Protein AF-B0LUA6-F1 (afdb_monomer)

Organism: NCBI:txid405041

Foldseek 3Di:
DDDDDDDDDDDDDDDDDDDPCDDPPPPPPVVVVVVVVVVVVVVVVVVVVVVVVVVVVVVDQADPLLRHGDPVNVVVVQVVVCVVCPVNDDDDDDDDPPLVVQCVPVNPVSSSVVSNVVSPVVVVVVVVVVVD

Mean predicted aligned error: 15.77 Å

InterPro domains:
  IPR000160 GGDEF domain [PF00990] (62-120)
  IPR000160 GGDEF domain [PS50887] (87-132)
  IPR000160 GGDEF domain [TIGR00254] (60-122)
  IPR029787 Nucleotide cyclase [SSF55073] (65-126)
  IPR043128 Reverse transcriptase/Diguanylate cyclase domain [G3DSA:3.30.70.270] (49-129)
  IPR050469 Diguanylate cyclase Dgc-like, bacteria [PTHR45138] (52-119)

pLDDT: mean 76.6, std 18.94, range [37.25, 96.69]

Solvent-accessible surface area (backbone atoms only — not comparable to full-atom values): 8427 Å² total; per-residue (Å²): 136,86,84,88,88,88,86,85,87,88,84,83,82,89,86,86,84,86,85,85,80,76,77,84,68,74,72,67,62,63,61,60,58,55,56,56,57,68,51,49,53,60,54,54,51,49,53,53,49,53,53,51,50,54,50,54,64,66,64,52,53,47,37,87,80,38,65,41,60,32,71,68,51,39,50,60,48,49,54,56,47,40,78,71,45,49,88,81,50,87,85,87,87,85,82,69,84,66,47,66,59,43,28,76,73,64,33,60,72,50,36,52,50,51,50,32,62,54,27,51,57,59,54,48,57,64,53,57,70,69,77,110

Radius of gyration: 40.43 Å; Cα contacts (8 Å, |Δi|>4): 40; chains: 1; bounding box: 38×75×134 Å

Structure (mmCIF, N/CA/C/O backbone):
data_AF-B0LUA6-F1
#
_entry.id   AF-B0LUA6-F1
#
loop_
_atom_site.group_PDB
_atom_site.id
_atom_site.type_symbol
_atom_site.label_atom_id
_atom_site.label_alt_id
_atom_site.label_comp_id
_atom_site.label_asym_id
_atom_site.label_entity_id
_ato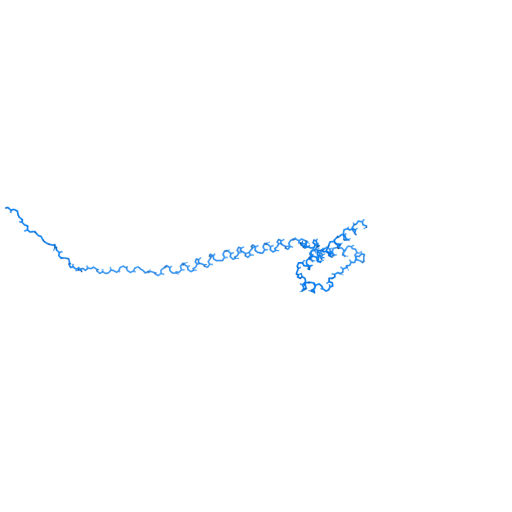m_site.label_seq_id
_atom_site.pdbx_PDB_ins_code
_atom_site.Cartn_x
_atom_site.Cartn_y
_atom_site.Cartn_z
_atom_site.occupancy
_atom_site.B_iso_or_equiv
_atom_site.auth_seq_id
_atom_site.auth_comp_id
_atom_site.auth_asym_id
_atom_site.auth_atom_id
_atom_site.pdbx_PDB_model_num
ATOM 1 N N . MET A 1 1 ? -4.772 43.690 107.838 1.00 40.28 1 MET A N 1
ATOM 2 C CA . MET A 1 1 ? -5.356 42.354 107.551 1.00 40.28 1 MET A CA 1
ATOM 3 C C . MET A 1 1 ? -5.888 42.362 106.112 1.00 40.28 1 MET A C 1
ATOM 5 O O . MET A 1 1 ? -6.134 43.448 105.605 1.00 40.28 1 MET A O 1
ATOM 9 N N . ARG A 1 2 ? -5.926 41.225 105.401 1.00 39.66 2 ARG A N 1
ATOM 10 C CA . ARG A 1 2 ? -5.988 41.165 103.917 1.00 39.66 2 ARG A CA 1
ATOM 11 C C . ARG A 1 2 ? -7.392 41.330 103.295 1.00 39.66 2 ARG A C 1
ATOM 13 O O . ARG A 1 2 ? -8.231 40.501 103.613 1.00 39.66 2 ARG A O 1
ATOM 20 N N . LEU A 1 3 ? -7.482 42.192 102.259 1.00 48.69 3 LEU A N 1
ATOM 21 C CA . LEU A 1 3 ? -8.146 41.981 100.937 1.00 48.69 3 LEU A CA 1
ATOM 22 C C . LEU A 1 3 ? -9.676 41.683 100.937 1.00 48.69 3 LEU A C 1
ATOM 24 O O . LEU A 1 3 ? -10.235 41.489 102.009 1.00 48.69 3 LEU A O 1
ATOM 28 N N . PRO A 1 4 ? -10.396 41.614 99.785 1.00 53.94 4 PRO A N 1
ATOM 29 C CA . PRO A 1 4 ? -10.030 41.806 98.363 1.00 53.94 4 PRO A CA 1
ATOM 30 C C . PRO A 1 4 ? -10.780 43.031 97.734 1.00 53.94 4 PRO A C 1
ATOM 32 O O . PRO A 1 4 ? -11.243 43.878 98.485 1.00 53.94 4 PRO A O 1
ATOM 35 N N . ARG A 1 5 ? -10.934 43.262 96.411 1.00 45.03 5 ARG A N 1
ATOM 36 C CA . ARG A 1 5 ? -10.562 42.488 95.201 1.00 45.03 5 ARG A CA 1
ATOM 37 C C . ARG A 1 5 ? -9.978 43.348 94.049 1.00 45.03 5 ARG A C 1
ATOM 39 O O . ARG A 1 5 ? -8.880 43.859 94.218 1.00 45.03 5 ARG A O 1
ATOM 46 N N . ALA A 1 6 ? -10.613 43.391 92.868 1.00 50.38 6 ALA A N 1
ATOM 47 C CA . ALA A 1 6 ? -10.045 43.812 91.578 1.00 50.38 6 ALA A CA 1
ATOM 48 C C . ALA A 1 6 ? -11.114 43.930 90.463 1.00 50.38 6 ALA A C 1
ATOM 50 O O . ALA A 1 6 ? -12.060 43.147 90.494 1.00 50.38 6 ALA A O 1
ATOM 51 N N . THR A 1 7 ? -10.876 44.775 89.444 1.00 49.81 7 THR A N 1
ATOM 52 C CA . THR A 1 7 ? -11.235 44.556 88.014 1.00 49.81 7 THR A CA 1
ATOM 53 C C . THR A 1 7 ? -10.374 45.440 87.083 1.00 49.81 7 THR A C 1
ATOM 55 O O . THR A 1 7 ? -9.705 46.358 87.549 1.00 49.81 7 THR A O 1
ATOM 58 N N . GLN A 1 8 ? -10.317 45.085 85.793 1.00 55.03 8 GLN A N 1
ATOM 59 C CA . GLN A 1 8 ? -9.274 45.435 84.803 1.00 55.03 8 GLN A CA 1
ATOM 60 C C . GLN A 1 8 ? -9.468 46.779 84.050 1.00 55.03 8 GLN A C 1
ATOM 62 O O . GLN A 1 8 ? -10.556 47.349 84.112 1.00 55.03 8 GLN A O 1
ATOM 67 N N . PRO A 1 9 ? -8.440 47.287 83.326 1.00 48.03 9 PRO A N 1
ATOM 68 C CA . PRO A 1 9 ? -8.520 48.551 82.587 1.00 48.03 9 PRO A CA 1
ATOM 69 C C . PRO A 1 9 ? -9.184 48.420 81.206 1.00 48.03 9 PRO A C 1
ATOM 71 O O . PRO A 1 9 ? -9.030 47.414 80.514 1.00 48.03 9 PRO A O 1
ATOM 74 N N . VAL A 1 10 ? -9.846 49.496 80.776 1.00 54.62 10 VAL A N 1
ATOM 75 C CA . VAL A 1 10 ? -10.369 49.680 79.413 1.00 54.62 10 VAL A CA 1
ATOM 76 C C . VAL A 1 10 ? -9.252 50.201 78.500 1.00 54.62 10 VAL A C 1
ATOM 78 O O . VAL A 1 10 ? -8.500 51.092 78.893 1.00 54.62 10 VAL A O 1
ATOM 81 N N . ARG A 1 11 ? -9.150 49.663 77.278 1.00 44.12 11 ARG A N 1
ATOM 82 C CA . ARG A 1 11 ? -8.409 50.287 76.170 1.00 44.12 11 ARG A CA 1
ATOM 83 C C . ARG A 1 11 ? -9.409 50.975 75.247 1.00 44.12 11 ARG A C 1
ATOM 85 O O . ARG A 1 11 ? -10.382 50.336 74.860 1.00 44.12 11 ARG A O 1
ATOM 92 N N . ASP A 1 12 ? -9.130 52.220 74.886 1.00 44.47 12 ASP A N 1
ATOM 93 C CA . ASP A 1 12 ? -9.720 52.886 73.721 1.00 44.47 12 ASP A CA 1
ATOM 94 C C . ASP A 1 12 ? -8.618 53.056 72.658 1.00 44.47 12 ASP A C 1
ATOM 96 O O . ASP A 1 12 ? -7.424 53.006 72.974 1.00 44.47 12 ASP A O 1
ATOM 100 N N . GLU A 1 13 ? -9.022 53.142 71.399 1.00 51.47 13 GLU A N 1
ATOM 101 C CA . GLU A 1 13 ? -8.162 53.039 70.219 1.00 51.47 13 GLU A CA 1
ATOM 102 C C . GLU A 1 13 ? -7.711 54.423 69.701 1.00 51.47 13 GLU A C 1
ATOM 104 O O . GLU A 1 13 ? -7.884 55.442 70.365 1.00 51.47 13 GLU A O 1
ATOM 109 N N . ARG A 1 14 ? -7.201 54.450 68.454 1.00 45.75 14 ARG A N 1
ATOM 110 C CA . ARG A 1 14 ? -6.661 55.607 67.701 1.00 45.75 14 ARG A CA 1
ATOM 111 C C . ARG A 1 14 ? -5.237 55.997 68.155 1.00 45.75 14 ARG A C 1
ATOM 113 O O . ARG A 1 14 ? -4.935 56.027 69.336 1.00 45.75 14 ARG A O 1
ATOM 120 N N . GLU A 1 15 ? -4.271 56.253 67.274 1.00 41.66 15 GLU A N 1
ATOM 121 C CA . GLU A 1 15 ? -4.318 56.554 65.837 1.00 41.66 15 GLU A CA 1
ATOM 122 C C . GLU A 1 15 ? -2.976 56.173 65.175 1.00 41.66 15 GLU A C 1
ATOM 124 O O . GLU A 1 15 ? -1.922 56.400 65.765 1.00 41.66 15 GLU A O 1
ATOM 129 N N . ASN A 1 16 ? -2.980 55.611 63.957 1.00 43.62 16 ASN A N 1
ATOM 130 C CA . ASN A 1 16 ? -1.768 55.531 63.125 1.00 43.62 16 ASN A CA 1
ATOM 131 C C . ASN A 1 16 ? -2.126 55.533 61.621 1.00 43.62 16 ASN A C 1
ATOM 133 O O . ASN A 1 16 ? -2.650 54.529 61.128 1.00 43.62 16 ASN A O 1
ATOM 137 N N . PRO A 1 17 ? -1.896 56.639 60.889 1.00 52.38 17 PRO A N 1
ATOM 138 C CA . PRO A 1 17 ? -2.240 56.759 59.474 1.00 52.38 17 PRO A CA 1
ATOM 139 C C . PRO A 1 17 ? -1.091 56.363 58.523 1.00 52.38 17 PRO A C 1
ATOM 141 O O . PRO A 1 17 ? 0.069 56.282 58.908 1.00 52.38 17 PRO A O 1
ATOM 144 N N . SER A 1 18 ? -1.432 56.237 57.233 1.00 48.94 18 SER A N 1
ATOM 145 C CA . SER A 1 18 ? -0.534 56.050 56.072 1.00 48.94 18 SER A CA 1
ATOM 146 C C . SER A 1 18 ? 0.116 54.655 55.928 1.00 48.94 18 SER A C 1
ATOM 148 O O . SER A 1 18 ? 1.104 54.324 56.570 1.00 48.94 18 SER A O 1
ATOM 150 N N . MET A 1 19 ? -0.450 53.716 55.159 1.00 40.78 19 MET A N 1
ATOM 151 C CA . MET A 1 19 ? -0.551 53.686 53.680 1.00 40.78 19 MET A CA 1
ATOM 152 C C . MET A 1 19 ? 0.783 53.602 52.909 1.00 40.78 19 MET A C 1
ATOM 154 O O . MET A 1 19 ? 1.059 54.410 52.026 1.00 40.78 19 MET A O 1
ATOM 158 N N . ASN A 1 20 ? 1.534 52.515 53.110 1.00 44.22 20 ASN A N 1
ATOM 159 C CA . ASN A 1 20 ? 2.474 52.030 52.089 1.00 44.22 20 ASN A CA 1
ATOM 160 C C . ASN A 1 20 ? 1.709 51.319 50.953 1.00 44.22 20 ASN A C 1
ATOM 162 O O . ASN A 1 20 ? 1.456 50.113 51.008 1.00 44.22 20 ASN A O 1
ATO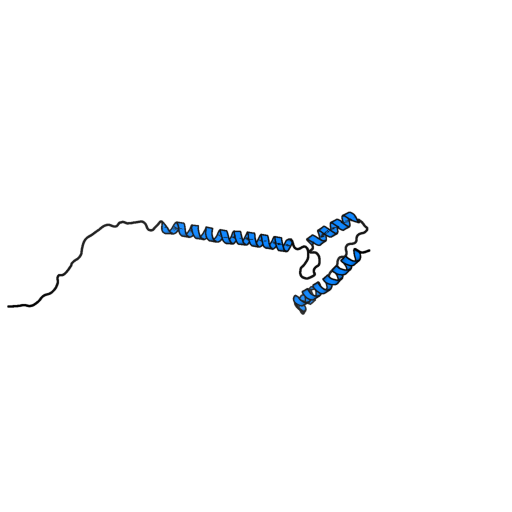M 166 N N . SER A 1 21 ? 1.323 52.060 49.913 1.00 53.16 21 SER A N 1
ATOM 167 C CA . SER A 1 21 ? 0.607 51.540 48.740 1.00 53.16 21 SER A CA 1
ATOM 168 C C . SER A 1 21 ? 1.547 50.871 47.723 1.00 53.16 21 SER A C 1
ATOM 170 O O . SER A 1 21 ? 1.830 51.404 46.653 1.00 53.16 21 SER A O 1
ATOM 172 N N . VAL A 1 22 ? 2.002 49.649 48.019 1.00 53.47 22 VAL A N 1
ATOM 173 C CA . VAL A 1 22 ? 2.726 48.825 47.030 1.00 53.47 22 VAL A CA 1
ATOM 174 C C . VAL A 1 22 ? 1.754 48.380 45.919 1.00 53.47 22 VAL A C 1
ATOM 176 O O . VAL A 1 22 ? 0.770 47.689 46.212 1.00 53.47 22 VAL A O 1
ATOM 179 N N . PRO A 1 23 ? 1.982 48.734 44.638 1.00 45.25 23 PRO A N 1
ATOM 180 C CA . PRO A 1 23 ? 1.030 48.444 43.572 1.00 45.25 23 PRO A CA 1
ATOM 181 C C . PRO A 1 23 ? 1.043 46.954 43.200 1.00 45.25 23 PRO A C 1
ATOM 183 O O . PRO A 1 23 ? 1.999 46.443 42.619 1.00 45.25 23 PRO A O 1
ATOM 186 N N . ARG A 1 24 ? -0.078 46.258 43.436 1.00 52.75 24 ARG A N 1
ATOM 187 C CA . ARG A 1 24 ? -0.303 44.830 43.097 1.00 52.75 24 ARG A CA 1
ATOM 188 C C . ARG A 1 24 ? -0.345 44.523 41.578 1.00 52.75 24 ARG A C 1
ATOM 190 O O . ARG A 1 24 ? -0.865 43.488 41.166 1.00 52.75 24 ARG A O 1
ATOM 197 N N . GLN A 1 25 ? 0.163 45.416 40.729 1.00 49.75 25 GLN A N 1
ATOM 198 C CA . GLN A 1 25 ? -0.052 45.415 39.276 1.00 49.75 25 GLN A CA 1
ATOM 199 C C . GLN A 1 25 ? 0.905 44.481 38.506 1.00 49.75 25 GLN A C 1
ATOM 201 O O . GLN A 1 25 ? 0.545 43.975 37.443 1.00 49.75 25 GLN A O 1
ATOM 206 N N . GLN A 1 26 ? 2.108 44.214 39.031 1.00 49.59 26 GLN A N 1
ATOM 207 C CA . GLN A 1 26 ? 3.159 43.472 38.309 1.00 49.59 26 GLN A CA 1
ATOM 208 C C . GLN A 1 26 ? 2.842 41.978 38.083 1.00 49.59 26 GLN A C 1
ATOM 210 O O . GLN A 1 26 ? 3.348 41.378 37.137 1.00 49.59 26 GLN A O 1
ATOM 215 N N . ALA A 1 27 ? 1.965 41.372 38.890 1.00 52.03 27 ALA A N 1
ATOM 216 C CA . ALA A 1 27 ? 1.743 39.921 38.883 1.00 52.03 27 ALA A CA 1
ATOM 217 C C . ALA A 1 27 ? 0.951 39.370 37.673 1.00 52.03 27 ALA A C 1
ATOM 219 O O . ALA A 1 27 ? 0.972 38.166 37.433 1.00 52.03 27 ALA A O 1
ATOM 220 N N . ARG A 1 28 ? 0.240 40.208 36.900 1.00 53.34 28 ARG A N 1
ATOM 221 C CA . ARG A 1 28 ? -0.683 39.729 35.843 1.00 53.34 28 ARG A CA 1
ATOM 222 C C . ARG A 1 28 ? -0.062 39.557 34.452 1.00 53.34 28 ARG A C 1
ATOM 224 O O . ARG A 1 28 ? -0.648 38.866 33.623 1.00 53.34 28 ARG A O 1
ATOM 231 N N . ILE A 1 29 ? 1.092 40.170 34.178 1.00 55.41 29 ILE A N 1
ATOM 232 C CA . ILE A 1 29 ? 1.674 40.200 32.821 1.00 55.41 29 ILE A CA 1
ATOM 233 C C . ILE A 1 29 ? 2.472 38.917 32.524 1.00 55.41 29 ILE A C 1
ATOM 235 O O . ILE A 1 29 ? 2.286 38.311 31.469 1.00 55.41 29 ILE A O 1
ATOM 239 N N . GLY A 1 30 ? 3.288 38.439 33.471 1.00 54.97 30 GLY A N 1
ATOM 240 C CA . GLY A 1 30 ? 4.123 37.244 33.269 1.00 54.97 30 GLY A CA 1
ATOM 241 C C . GLY A 1 30 ? 3.336 35.938 33.089 1.00 54.97 30 GLY A C 1
ATOM 242 O O . GLY A 1 30 ? 3.753 35.056 32.342 1.00 54.97 30 GLY A O 1
ATOM 243 N N . GLN A 1 31 ? 2.162 35.824 33.717 1.00 59.50 31 GLN A N 1
ATOM 244 C CA . GLN A 1 31 ? 1.409 34.566 33.770 1.00 59.50 31 GLN A CA 1
ATOM 245 C C . GLN A 1 31 ? 0.772 34.178 32.422 1.00 59.50 31 GLN A C 1
ATOM 247 O O . GLN A 1 31 ? 0.675 32.996 32.108 1.00 59.50 31 GLN A O 1
ATOM 252 N N . ARG A 1 32 ? 0.386 35.158 31.588 1.00 52.75 32 ARG A N 1
ATOM 253 C CA . ARG A 1 32 ? -0.155 34.901 30.237 1.00 52.75 32 ARG A CA 1
ATOM 254 C C . ARG A 1 32 ? 0.936 34.550 29.222 1.00 52.75 32 ARG A C 1
ATOM 256 O O . ARG A 1 32 ? 0.723 33.670 28.397 1.00 52.75 32 ARG A O 1
ATOM 263 N N . ALA A 1 33 ? 2.102 35.192 29.306 1.00 54.91 33 ALA A N 1
ATOM 264 C CA . ALA A 1 33 ? 3.232 34.902 28.420 1.00 54.91 33 ALA A CA 1
ATOM 265 C C . ALA A 1 33 ? 3.795 33.482 28.636 1.00 54.91 33 ALA A C 1
ATOM 267 O O . ALA A 1 33 ? 4.121 32.793 27.672 1.00 54.91 33 ALA A O 1
ATOM 268 N N . LEU A 1 34 ? 3.837 33.019 29.891 1.00 56.34 34 LEU A N 1
ATOM 269 C CA . LEU A 1 34 ? 4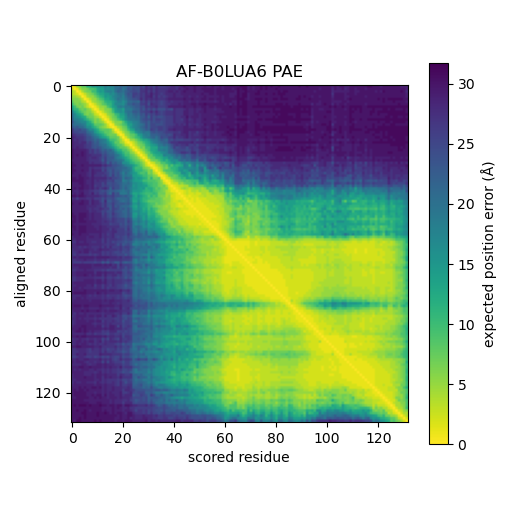.339 31.692 30.265 1.00 56.34 34 LEU A CA 1
ATOM 270 C C . LEU A 1 34 ? 3.454 30.529 29.767 1.00 56.34 34 LEU A C 1
ATOM 272 O O . LEU A 1 34 ? 3.954 29.442 29.482 1.00 56.34 34 LEU A O 1
ATOM 276 N N . LEU A 1 35 ? 2.143 30.755 29.626 1.00 58.72 35 LEU A N 1
ATOM 277 C CA . LEU A 1 35 ? 1.201 29.756 29.101 1.00 58.72 35 LEU A CA 1
ATOM 278 C C . LEU A 1 35 ? 1.296 29.585 27.574 1.00 58.72 35 LEU A C 1
ATOM 280 O O . LEU A 1 35 ? 1.027 28.506 27.054 1.00 58.72 35 LEU A O 1
ATOM 284 N N . LEU A 1 36 ? 1.711 30.626 26.843 1.00 59.34 36 LEU A N 1
ATOM 285 C CA . LEU A 1 36 ? 1.863 30.557 25.385 1.00 59.34 36 LEU A CA 1
ATOM 286 C C . LEU A 1 36 ? 3.122 29.779 24.968 1.00 59.34 36 LEU A C 1
ATOM 288 O O . LEU A 1 36 ? 3.082 29.007 24.011 1.00 59.34 36 LEU A O 1
ATOM 292 N N . THR A 1 37 ? 4.231 29.925 25.699 1.00 57.78 37 THR A N 1
ATOM 293 C CA . THR A 1 37 ? 5.481 29.199 25.405 1.00 57.78 37 THR A CA 1
ATOM 294 C C . THR A 1 37 ? 5.400 27.716 25.765 1.00 57.78 37 THR A C 1
ATOM 296 O O . THR A 1 37 ? 5.889 26.872 25.013 1.00 57.78 37 THR A O 1
ATOM 299 N N . THR A 1 38 ? 4.732 27.380 26.872 1.00 63.16 38 THR A N 1
ATOM 300 C CA . THR A 1 38 ? 4.552 25.988 27.324 1.00 63.16 38 THR A CA 1
ATOM 301 C C . THR A 1 38 ? 3.667 25.153 26.396 1.00 63.16 38 THR A C 1
ATOM 303 O O . THR A 1 38 ? 3.870 23.945 26.322 1.00 63.16 38 THR A O 1
ATOM 306 N N . ALA A 1 39 ? 2.757 25.766 25.631 1.00 65.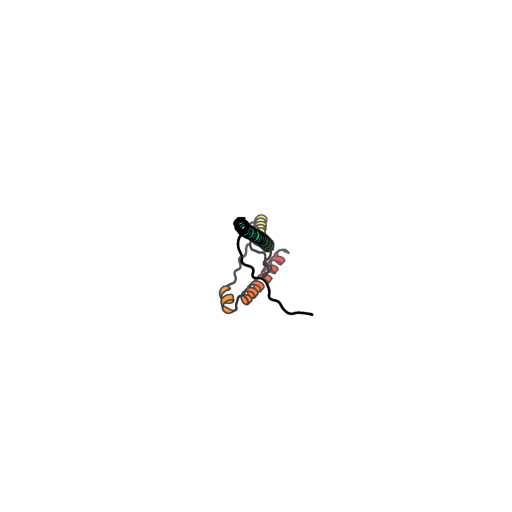81 39 ALA A N 1
ATOM 307 C CA . ALA A 1 39 ? 1.970 25.076 24.604 1.00 65.81 39 ALA A CA 1
ATOM 308 C C . ALA A 1 39 ? 2.717 24.908 23.262 1.00 65.81 39 ALA A C 1
ATOM 310 O O . ALA A 1 39 ? 2.532 23.907 22.570 1.00 65.81 39 ALA A O 1
ATOM 311 N N . ALA A 1 40 ? 3.587 25.851 22.883 1.00 72.12 40 ALA A N 1
ATOM 312 C CA . ALA A 1 40 ? 4.269 25.826 21.585 1.00 72.12 40 ALA A CA 1
ATOM 313 C C . ALA A 1 40 ? 5.283 24.671 21.440 1.00 72.12 40 ALA A C 1
ATOM 315 O O . ALA A 1 40 ? 5.397 24.065 20.371 1.00 72.12 40 ALA A O 1
ATOM 316 N N . LEU A 1 41 ? 6.002 24.335 22.516 1.00 78.25 41 LEU A N 1
ATOM 317 C CA . LEU A 1 41 ? 7.001 23.257 22.532 1.00 78.25 41 LEU A CA 1
ATOM 318 C C . LEU A 1 41 ? 6.406 21.848 22.304 1.00 78.25 41 LEU A C 1
ATOM 320 O O . LEU A 1 41 ? 6.886 21.159 21.402 1.00 78.25 41 LEU A O 1
ATOM 324 N N . PRO A 1 42 ? 5.360 21.391 23.024 1.00 85.75 42 PRO A N 1
ATOM 325 C CA . PRO A 1 42 ? 4.755 20.088 22.754 1.00 85.75 42 PRO A CA 1
ATOM 326 C C . PRO A 1 42 ? 4.066 20.030 21.385 1.00 85.75 42 PRO A C 1
ATOM 328 O O . PRO A 1 42 ? 4.127 18.989 20.739 1.00 85.75 42 PRO A O 1
ATOM 331 N N . LEU A 1 43 ? 3.476 21.128 20.892 1.00 87.06 43 LEU A N 1
ATOM 332 C CA . LEU A 1 43 ? 2.867 21.164 19.554 1.00 87.06 43 LEU A CA 1
ATOM 333 C C . LEU A 1 43 ? 3.908 21.014 18.435 1.00 87.06 43 LEU A C 1
ATOM 335 O O . LEU A 1 43 ? 3.717 20.215 17.518 1.00 87.06 43 LEU A O 1
ATOM 339 N N . THR A 1 44 ? 5.028 21.737 18.518 1.00 87.56 44 THR A N 1
ATOM 340 C CA . THR A 1 44 ? 6.128 21.609 17.545 1.00 87.56 44 THR A CA 1
ATOM 341 C C . THR A 1 44 ? 6.817 20.247 17.643 1.00 87.56 44 THR A C 1
ATOM 343 O O . THR A 1 44 ? 7.064 19.619 16.614 1.00 87.56 44 THR A O 1
ATOM 346 N N . GLY A 1 45 ? 7.038 19.734 18.857 1.00 89.81 45 GLY A N 1
ATOM 347 C CA . GLY A 1 45 ? 7.549 18.381 19.086 1.00 89.81 45 GLY A CA 1
ATOM 348 C C . GLY A 1 45 ? 6.638 17.293 18.504 1.00 89.81 45 GLY A C 1
ATOM 349 O O . GLY A 1 45 ? 7.116 16.411 17.791 1.00 89.81 45 GLY A O 1
ATOM 350 N N . TRP A 1 46 ? 5.323 17.385 18.732 1.00 94.50 46 TRP A N 1
ATOM 351 C CA . TRP A 1 46 ? 4.336 16.456 18.174 1.00 94.50 46 TRP A CA 1
ATOM 352 C C . TRP A 1 46 ? 4.280 16.527 16.645 1.00 94.50 46 TRP A C 1
ATOM 354 O O . TRP A 1 46 ? 4.283 15.485 15.995 1.00 94.50 46 TRP A O 1
ATOM 364 N N . ALA A 1 47 ? 4.318 17.725 16.054 1.00 91.94 47 ALA A N 1
ATOM 365 C CA . ALA A 1 47 ? 4.347 17.893 14.602 1.00 91.94 47 ALA A CA 1
ATOM 366 C C . ALA A 1 47 ? 5.607 17.273 13.965 1.00 91.94 47 ALA A C 1
ATOM 368 O O . ALA A 1 47 ? 5.509 16.568 12.958 1.00 91.94 47 ALA A O 1
ATOM 369 N N . VAL A 1 48 ? 6.787 17.469 14.569 1.00 93.69 48 VAL A N 1
ATOM 370 C CA . VAL A 1 48 ? 8.042 16.836 14.120 1.00 93.69 48 VAL A CA 1
ATOM 371 C C . VAL A 1 48 ? 7.980 15.315 14.275 1.00 93.69 48 VAL A C 1
ATOM 373 O O . VAL A 1 48 ? 8.368 14.594 13.356 1.00 93.69 48 VAL A O 1
ATOM 376 N N . HIS A 1 49 ? 7.451 14.812 15.393 1.00 92.75 49 HIS A N 1
ATOM 377 C CA . HIS A 1 49 ? 7.284 13.378 15.630 1.00 92.75 49 HIS A CA 1
ATOM 378 C C . HIS A 1 49 ? 6.315 12.741 14.621 1.00 92.75 49 HIS A C 1
ATOM 380 O O . HIS A 1 49 ? 6.651 11.740 13.990 1.00 92.75 49 HIS A O 1
ATOM 386 N N . ALA A 1 50 ? 5.159 13.362 14.379 1.00 90.69 50 ALA A N 1
ATOM 387 C CA . ALA A 1 50 ? 4.193 12.927 13.376 1.00 90.69 50 ALA A CA 1
ATOM 388 C C . ALA A 1 50 ? 4.789 12.944 11.957 1.00 90.69 50 ALA A C 1
ATOM 390 O O . ALA A 1 50 ? 4.554 12.019 11.180 1.00 90.69 50 ALA A O 1
ATOM 391 N N . ALA A 1 51 ? 5.602 13.947 11.608 1.00 91.19 51 ALA A N 1
ATOM 392 C CA . ALA A 1 51 ? 6.311 13.988 10.329 1.00 91.19 51 ALA A CA 1
ATOM 393 C C . ALA A 1 51 ? 7.389 12.890 10.213 1.00 91.19 51 ALA A C 1
ATOM 395 O O . ALA A 1 51 ? 7.574 12.319 9.135 1.00 91.19 51 ALA A O 1
ATOM 396 N N . ALA A 1 52 ? 8.083 12.563 11.307 1.00 90.56 52 ALA A N 1
ATOM 397 C CA . ALA A 1 52 ? 9.049 11.467 11.354 1.00 90.56 52 ALA A CA 1
ATOM 398 C C . ALA A 1 52 ? 8.370 10.097 11.185 1.00 90.56 52 ALA A C 1
ATOM 400 O O . ALA A 1 52 ? 8.822 9.300 10.363 1.00 90.56 52 ALA A O 1
ATOM 401 N N . LEU A 1 53 ? 7.247 9.856 11.874 1.00 89.69 53 LEU A N 1
ATOM 402 C CA . LEU A 1 53 ? 6.435 8.648 11.705 1.00 89.69 53 LEU A CA 1
ATOM 403 C C . LEU A 1 53 ? 5.921 8.514 10.265 1.00 89.69 53 LEU A C 1
ATOM 405 O O . LEU A 1 53 ? 6.134 7.477 9.642 1.00 89.69 53 LEU A O 1
ATOM 409 N N . HIS A 1 54 ? 5.345 9.571 9.678 1.00 83.56 54 HIS A N 1
ATOM 410 C CA . HIS A 1 54 ? 4.919 9.548 8.271 1.00 83.56 54 HIS A CA 1
ATOM 411 C C . HIS A 1 54 ? 6.066 9.183 7.317 1.00 83.56 54 HIS A C 1
ATOM 413 O O . HIS A 1 54 ? 5.869 8.376 6.410 1.00 83.56 54 HIS A O 1
ATOM 419 N N . LYS A 1 55 ? 7.278 9.714 7.536 1.00 82.44 55 LYS A N 1
ATOM 420 C CA . LYS A 1 55 ? 8.464 9.334 6.749 1.00 82.44 55 LYS A CA 1
ATOM 421 C C . LYS A 1 55 ? 8.857 7.868 6.941 1.00 82.44 55 LYS A C 1
ATOM 423 O O . LYS A 1 55 ? 9.259 7.240 5.968 1.00 82.44 55 LYS A O 1
ATOM 428 N N . GLN A 1 56 ? 8.735 7.312 8.146 1.00 83.62 56 GLN A N 1
ATOM 429 C CA . GLN A 1 56 ? 9.015 5.894 8.404 1.00 83.62 56 GLN A CA 1
ATOM 430 C C . GLN A 1 56 ? 7.996 4.976 7.717 1.00 83.62 56 GLN A C 1
ATOM 432 O O . GLN A 1 56 ? 8.404 4.047 7.020 1.00 83.62 56 GLN A O 1
ATOM 437 N N . LEU A 1 57 ? 6.693 5.267 7.816 1.00 78.81 57 LEU A N 1
ATOM 438 C CA . LEU A 1 57 ? 5.667 4.517 7.083 1.00 78.81 57 LEU A CA 1
ATOM 439 C C . LEU A 1 57 ? 5.881 4.628 5.563 1.00 78.81 57 LEU A C 1
ATOM 441 O O . LEU A 1 57 ? 5.861 3.614 4.866 1.00 78.81 57 LEU A O 1
ATOM 445 N N . ALA A 1 58 ? 6.191 5.821 5.046 1.00 75.25 58 ALA A N 1
ATOM 446 C CA . ALA A 1 58 ? 6.506 6.034 3.631 1.00 75.25 58 ALA A CA 1
ATOM 447 C C . ALA A 1 58 ? 7.842 5.400 3.178 1.00 75.25 58 ALA A C 1
ATOM 449 O O . ALA A 1 58 ? 8.037 5.170 1.987 1.00 75.25 58 ALA A O 1
ATOM 450 N N . ALA A 1 59 ? 8.763 5.073 4.089 1.00 75.31 59 ALA A N 1
ATOM 451 C CA . ALA A 1 59 ? 10.001 4.367 3.751 1.00 75.31 59 ALA A CA 1
ATOM 452 C C . ALA A 1 59 ? 9.780 2.862 3.504 1.00 75.31 59 ALA A C 1
ATOM 454 O O . ALA A 1 59 ? 10.588 2.221 2.822 1.00 75.31 59 ALA A O 1
ATOM 455 N N . THR A 1 60 ? 8.683 2.285 4.012 1.00 83.81 60 THR A N 1
ATOM 456 C CA . THR A 1 60 ? 8.321 0.886 3.740 1.00 83.81 60 THR A CA 1
ATOM 457 C C . THR A 1 60 ? 8.074 0.704 2.240 1.00 83.81 60 THR A C 1
ATOM 459 O O . THR A 1 60 ? 7.282 1.420 1.642 1.00 83.81 60 THR A O 1
ATOM 462 N N . ARG A 1 61 ? 8.760 -0.230 1.569 1.00 88.75 61 ARG A N 1
ATOM 463 C CA . ARG A 1 61 ? 8.572 -0.440 0.112 1.00 88.75 61 ARG A CA 1
ATOM 464 C C . ARG A 1 61 ? 7.432 -1.393 -0.233 1.00 88.75 61 ARG A C 1
ATOM 466 O O . ARG A 1 61 ? 7.104 -1.543 -1.411 1.00 88.75 61 ARG A O 1
ATOM 473 N N . ARG A 1 62 ? 6.875 -2.067 0.771 1.00 90.44 62 ARG A N 1
ATOM 474 C CA . ARG A 1 62 ? 5.820 -3.064 0.620 1.00 90.44 62 ARG A CA 1
ATOM 475 C C . ARG A 1 62 ? 4.573 -2.637 1.365 1.00 90.44 62 ARG A C 1
ATOM 477 O O . ARG A 1 62 ? 4.668 -2.018 2.418 1.00 90.44 62 ARG A O 1
ATOM 484 N N . ASP A 1 63 ? 3.439 -2.971 0.781 1.00 91.00 63 ASP A N 1
ATOM 485 C CA . ASP A 1 63 ? 2.144 -2.897 1.431 1.00 91.00 63 ASP A CA 1
ATOM 486 C C . ASP A 1 63 ? 2.064 -3.977 2.534 1.00 91.00 63 ASP A C 1
ATOM 488 O O . ASP A 1 63 ? 2.444 -5.122 2.264 1.00 91.00 63 ASP A O 1
ATOM 492 N N . PRO A 1 64 ? 1.649 -3.649 3.773 1.00 88.69 64 PRO A N 1
ATOM 493 C CA . PRO A 1 64 ? 1.651 -4.606 4.881 1.00 88.69 64 PRO A CA 1
ATOM 494 C C . PRO A 1 64 ? 0.545 -5.665 4.785 1.00 88.69 64 PRO A C 1
ATOM 496 O O . PRO A 1 64 ? 0.724 -6.743 5.343 1.00 88.69 64 PRO A O 1
ATOM 499 N N . LEU A 1 65 ? -0.558 -5.385 4.081 1.00 92.00 65 LEU A N 1
ATOM 500 C CA . LEU A 1 65 ? -1.685 -6.309 3.918 1.00 92.00 65 LEU A CA 1
ATOM 501 C C . LEU A 1 65 ? -1.363 -7.405 2.888 1.00 92.00 65 LEU A C 1
ATOM 503 O O . LEU A 1 65 ? -1.439 -8.595 3.171 1.00 92.00 65 LEU A O 1
ATOM 507 N N . THR A 1 66 ? -0.942 -7.000 1.691 1.00 91.38 66 THR A N 1
ATOM 508 C CA . THR A 1 66 ? -0.720 -7.894 0.541 1.00 91.38 66 THR A CA 1
ATOM 509 C C . THR A 1 66 ? 0.735 -8.348 0.382 1.00 91.38 66 THR A C 1
ATOM 511 O O . THR A 1 66 ? 1.036 -9.283 -0.363 1.00 91.38 66 THR A O 1
ATOM 514 N N . GLY A 1 67 ? 1.687 -7.655 1.014 1.00 89.50 67 GLY A N 1
ATOM 515 C CA . GLY A 1 67 ? 3.124 -7.866 0.820 1.00 89.50 67 GLY A CA 1
ATOM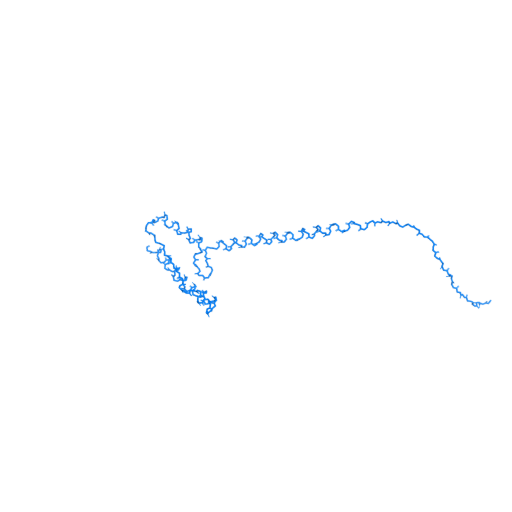 516 C C . GLY A 1 67 ? 3.654 -7.457 -0.565 1.00 89.50 67 GLY A C 1
ATOM 517 O O . GLY A 1 67 ? 4.854 -7.636 -0.831 1.00 89.50 67 GLY A O 1
ATOM 518 N N . LEU A 1 68 ? 2.809 -6.920 -1.452 1.00 91.25 68 LEU A N 1
ATOM 519 C CA . LEU A 1 68 ? 3.191 -6.388 -2.764 1.00 91.25 68 LEU A CA 1
ATOM 520 C C . LEU A 1 68 ? 3.997 -5.089 -2.624 1.00 91.25 68 LEU A C 1
ATOM 522 O O . LEU A 1 68 ? 4.139 -4.540 -1.535 1.00 91.25 68 LEU A O 1
ATOM 526 N N . LEU A 1 69 ? 4.585 -4.597 -3.719 1.00 91.69 69 LEU A N 1
ATOM 527 C CA . LEU A 1 69 ? 5.227 -3.278 -3.710 1.00 91.69 69 LEU A CA 1
ATOM 528 C C . LEU A 1 69 ? 4.161 -2.179 -3.643 1.00 91.69 69 LEU A C 1
ATOM 530 O O . LEU A 1 69 ? 3.209 -2.210 -4.419 1.00 91.69 69 LEU A O 1
ATOM 534 N N . ARG A 1 70 ? 4.364 -1.165 -2.791 1.00 91.88 70 ARG A N 1
ATOM 535 C CA . ARG A 1 70 ? 3.541 0.055 -2.847 1.00 91.88 70 ARG A CA 1
ATOM 536 C C . ARG A 1 70 ? 3.749 0.774 -4.189 1.00 91.88 70 ARG A C 1
ATOM 538 O O . ARG A 1 70 ? 4.779 0.601 -4.846 1.00 91.88 70 ARG A O 1
ATOM 545 N N . ARG A 1 71 ? 2.774 1.597 -4.597 1.00 90.56 71 ARG A N 1
ATOM 546 C CA . ARG A 1 71 ? 2.716 2.259 -5.919 1.00 90.56 71 ARG A CA 1
ATOM 547 C C . ARG A 1 71 ? 4.005 2.993 -6.311 1.00 90.56 71 ARG A C 1
ATOM 549 O O . ARG A 1 71 ? 4.424 2.914 -7.463 1.00 90.56 71 ARG A O 1
ATOM 556 N N . ASP A 1 72 ? 4.640 3.688 -5.377 1.00 90.19 72 ASP A N 1
ATOM 557 C CA . ASP A 1 72 ? 5.913 4.400 -5.553 1.00 90.19 72 ASP A CA 1
ATOM 558 C C . ASP A 1 72 ? 7.090 3.452 -5.846 1.00 90.19 72 ASP A C 1
ATOM 560 O O . ASP A 1 72 ? 7.814 3.627 -6.833 1.00 90.19 72 ASP A O 1
ATOM 564 N N . ALA A 1 73 ? 7.252 2.407 -5.034 1.00 90.81 73 ALA A N 1
ATOM 565 C CA . ALA A 1 73 ? 8.283 1.389 -5.189 1.00 90.81 73 ALA A CA 1
ATOM 566 C C . ALA A 1 73 ? 8.069 0.546 -6.457 1.00 90.81 73 ALA A C 1
ATOM 568 O O . ALA A 1 73 ? 9.037 0.250 -7.164 1.00 90.81 73 ALA A O 1
ATOM 569 N N . TYR A 1 74 ? 6.814 0.214 -6.779 1.00 92.19 74 TYR A N 1
ATOM 570 C CA . TYR A 1 74 ? 6.425 -0.430 -8.033 1.00 92.19 74 TYR A CA 1
ATOM 571 C C . TYR A 1 74 ? 6.781 0.450 -9.233 1.00 92.19 74 TYR A C 1
ATOM 573 O O . TYR A 1 74 ? 7.562 0.021 -10.076 1.00 92.19 74 TYR A O 1
ATOM 581 N N . THR A 1 75 ? 6.303 1.699 -9.282 1.00 93.00 75 THR A N 1
ATOM 582 C CA . THR A 1 75 ? 6.517 2.607 -10.428 1.00 93.00 75 THR A CA 1
ATOM 583 C C . THR A 1 75 ? 8.005 2.852 -10.675 1.00 93.00 75 THR A C 1
ATOM 585 O O . THR A 1 75 ? 8.469 2.805 -11.814 1.00 93.00 75 THR A O 1
ATOM 588 N N . THR A 1 76 ? 8.784 3.044 -9.605 1.00 92.75 76 THR A N 1
ATOM 589 C CA . THR A 1 76 ? 10.245 3.217 -9.677 1.00 92.75 76 THR A CA 1
ATOM 590 C C . THR A 1 76 ? 10.942 1.978 -10.248 1.00 92.75 76 THR A C 1
ATOM 592 O O . THR A 1 76 ? 11.903 2.100 -11.011 1.00 92.75 76 THR A O 1
ATOM 595 N N . ARG A 1 77 ? 10.468 0.772 -9.903 1.00 90.81 77 ARG A N 1
ATOM 596 C CA . ARG A 1 77 ? 10.996 -0.491 -10.434 1.00 90.81 77 ARG A CA 1
ATOM 597 C C . ARG A 1 77 ? 10.555 -0.731 -11.879 1.00 90.81 77 ARG A C 1
ATOM 599 O O . ARG A 1 77 ? 11.404 -1.061 -12.699 1.00 90.81 77 ARG A O 1
ATOM 606 N N . ALA A 1 78 ? 9.276 -0.533 -12.191 1.00 91.25 78 ALA A N 1
ATOM 607 C CA . ALA A 1 78 ? 8.696 -0.730 -13.516 1.00 91.25 78 ALA A CA 1
ATOM 608 C C . ALA A 1 78 ? 9.372 0.170 -14.559 1.00 91.25 78 ALA A C 1
ATOM 610 O O . ALA A 1 78 ? 9.873 -0.337 -15.555 1.00 91.25 78 ALA A O 1
ATOM 611 N N . ARG A 1 79 ? 9.532 1.472 -14.273 1.00 93.12 79 ARG A N 1
ATOM 612 C CA . ARG A 1 79 ? 10.275 2.404 -15.145 1.00 93.12 79 ARG A CA 1
ATOM 613 C C . ARG A 1 79 ? 11.701 1.935 -15.442 1.00 93.12 79 ARG A C 1
ATOM 615 O O . ARG A 1 79 ? 12.164 2.089 -16.563 1.00 93.12 79 ARG A O 1
ATOM 622 N N . ARG A 1 80 ? 12.394 1.341 -14.462 1.00 91.81 80 ARG A N 1
ATOM 623 C CA . ARG A 1 80 ? 13.751 0.799 -14.651 1.00 91.81 80 ARG A CA 1
ATOM 624 C C . ARG A 1 80 ? 13.774 -0.463 -15.516 1.00 91.81 80 ARG A C 1
ATOM 626 O O . ARG A 1 80 ? 14.772 -0.688 -16.186 1.00 91.81 80 ARG A O 1
ATOM 633 N N . ILE A 1 81 ? 12.731 -1.290 -15.463 1.00 90.56 81 ILE A N 1
ATOM 634 C CA . ILE A 1 81 ? 12.607 -2.495 -16.295 1.00 90.56 81 ILE A CA 1
ATOM 635 C C . ILE A 1 81 ? 12.271 -2.081 -17.732 1.00 90.56 81 ILE A C 1
ATOM 637 O O . ILE A 1 81 ? 13.018 -2.423 -18.640 1.00 90.56 81 ILE A O 1
ATOM 641 N N . LEU A 1 82 ? 11.247 -1.245 -17.923 1.00 91.62 82 LEU A N 1
ATOM 642 C CA . LEU A 1 82 ? 10.860 -0.709 -19.233 1.00 91.62 82 LEU A CA 1
ATOM 643 C C . LEU A 1 82 ? 12.028 0.016 -19.926 1.00 91.62 82 LEU A C 1
ATOM 645 O O . LEU A 1 82 ? 12.319 -0.252 -21.081 1.00 91.62 82 LEU A O 1
ATOM 649 N N . ALA A 1 83 ? 12.789 0.845 -19.203 1.00 92.81 83 ALA A N 1
ATOM 650 C CA . ALA A 1 83 ? 13.968 1.522 -19.756 1.00 92.81 83 ALA A CA 1
ATOM 651 C C . ALA A 1 83 ? 15.168 0.598 -20.069 1.00 92.81 83 ALA A C 1
ATOM 653 O O . ALA A 1 83 ? 16.150 1.064 -20.640 1.00 92.81 83 ALA A O 1
ATOM 654 N N . ARG A 1 84 ? 15.136 -0.677 -19.656 1.00 92.00 84 ARG A N 1
ATOM 655 C CA . ARG A 1 84 ? 16.186 -1.677 -19.938 1.00 92.00 84 ARG A CA 1
ATOM 656 C C . ARG A 1 84 ? 15.803 -2.664 -21.033 1.00 92.00 84 ARG A C 1
ATOM 658 O O . ARG A 1 84 ? 16.691 -3.117 -21.740 1.00 92.00 84 ARG A O 1
ATOM 665 N N . HIS A 1 85 ? 14.523 -3.013 -21.113 1.00 88.69 85 HIS A N 1
ATOM 666 C CA . HIS A 1 85 ? 14.010 -4.061 -21.996 1.00 88.69 85 HIS A CA 1
ATOM 667 C C . HIS A 1 85 ? 13.178 -3.508 -23.164 1.00 88.69 85 HIS A C 1
ATOM 669 O O . HIS A 1 85 ? 12.947 -4.226 -24.125 1.00 88.69 85 HIS A O 1
ATOM 675 N N . GLY A 1 86 ? 12.765 -2.234 -23.124 1.00 86.44 86 GLY A N 1
ATOM 676 C CA . GLY A 1 86 ? 11.981 -1.623 -24.196 1.00 86.44 86 GLY A CA 1
ATOM 677 C C . GLY A 1 86 ? 10.677 -2.381 -24.430 1.00 86.44 86 GLY A C 1
ATOM 678 O O . GLY A 1 86 ? 9.890 -2.548 -23.497 1.00 86.44 86 GLY A O 1
ATOM 679 N N . ASP A 1 87 ? 10.494 -2.850 -25.662 1.00 87.31 87 ASP A N 1
ATOM 680 C CA . ASP A 1 87 ? 9.316 -3.602 -26.102 1.00 87.31 87 ASP A CA 1
ATOM 681 C C . ASP A 1 87 ? 9.279 -5.050 -25.561 1.00 87.31 87 ASP A C 1
ATOM 683 O O . ASP A 1 87 ? 8.202 -5.638 -25.475 1.00 87.31 87 ASP A O 1
ATOM 687 N N . ASP A 1 88 ? 10.404 -5.594 -25.070 1.00 87.75 88 ASP A N 1
ATOM 688 C CA . ASP A 1 88 ? 10.483 -6.914 -24.411 1.00 87.75 88 ASP A CA 1
ATOM 689 C C . ASP A 1 88 ? 9.950 -6.894 -22.955 1.00 87.75 88 ASP A C 1
ATOM 691 O O . ASP A 1 88 ? 10.300 -7.736 -22.122 1.00 87.75 88 ASP A O 1
ATOM 695 N N . ALA A 1 89 ? 9.120 -5.909 -22.593 1.00 88.50 89 ALA A N 1
ATOM 696 C CA . ALA A 1 89 ? 8.536 -5.777 -21.261 1.00 88.50 89 ALA A CA 1
ATOM 697 C C . ALA A 1 89 ? 7.062 -5.347 -21.297 1.00 88.50 89 ALA A C 1
ATOM 699 O O . ALA A 1 89 ? 6.708 -4.270 -21.769 1.00 88.50 89 ALA A O 1
ATOM 700 N N . ALA A 1 90 ? 6.203 -6.160 -20.677 1.00 88.81 90 ALA A N 1
ATOM 701 C CA . ALA A 1 90 ? 4.777 -5.881 -20.529 1.00 88.81 90 ALA A CA 1
ATOM 702 C C . ALA A 1 90 ? 4.423 -5.315 -19.141 1.00 88.81 90 ALA A C 1
ATOM 704 O O . ALA A 1 90 ? 5.058 -5.624 -18.128 1.00 88.81 90 ALA A O 1
ATOM 705 N N . VAL A 1 91 ? 3.344 -4.529 -19.083 1.00 89.75 91 VAL A N 1
ATOM 706 C CA . VAL A 1 91 ? 2.689 -4.103 -17.838 1.00 89.75 91 VAL A CA 1
ATOM 707 C C . VAL A 1 91 ? 1.285 -4.693 -17.808 1.00 89.75 91 VAL A C 1
ATOM 709 O O . VAL A 1 91 ? 0.476 -4.410 -18.685 1.00 89.75 91 VAL A O 1
ATOM 712 N N . ILE A 1 92 ? 0.997 -5.491 -16.781 1.00 89.25 92 ILE A N 1
ATOM 713 C CA . ILE A 1 92 ? -0.335 -6.048 -16.532 1.00 89.25 92 ILE A CA 1
ATOM 714 C C . ILE A 1 92 ? -1.015 -5.190 -15.465 1.00 89.25 92 ILE A C 1
ATOM 716 O O . ILE A 1 92 ? -0.441 -4.950 -14.399 1.00 89.25 92 ILE A O 1
ATOM 720 N N . MET A 1 93 ? -2.233 -4.736 -15.753 1.00 90.44 93 MET A N 1
ATOM 721 C CA . MET A 1 93 ? -3.121 -4.097 -14.785 1.00 90.44 93 MET A CA 1
ATOM 722 C C . MET A 1 93 ? -4.162 -5.121 -14.331 1.00 90.44 93 MET A C 1
ATOM 724 O O . MET A 1 93 ? -4.762 -5.799 -15.159 1.00 90.44 93 MET A O 1
ATOM 728 N N . VAL A 1 94 ? -4.342 -5.239 -13.017 1.00 89.69 94 VAL A N 1
ATOM 729 C CA . VAL A 1 94 ? -5.309 -6.139 -12.377 1.00 89.69 94 VAL A CA 1
ATOM 730 C C . VAL A 1 94 ? -6.194 -5.282 -11.485 1.00 89.69 94 VAL A C 1
ATOM 732 O O . VAL A 1 94 ? -5.672 -4.449 -10.741 1.00 89.69 94 VAL A O 1
ATOM 735 N N . ASP A 1 95 ? -7.504 -5.487 -11.567 1.00 89.75 95 ASP A N 1
ATOM 736 C CA . ASP A 1 95 ? -8.500 -4.873 -10.690 1.00 89.75 95 ASP A CA 1
ATOM 737 C C . ASP A 1 95 ? -9.323 -5.968 -9.995 1.00 89.75 95 ASP A C 1
ATOM 739 O O . ASP A 1 95 ? -9.333 -7.120 -10.436 1.00 89.75 95 ASP A O 1
ATOM 743 N N . ALA A 1 96 ? -9.965 -5.629 -8.881 1.00 90.62 96 ALA A N 1
ATOM 744 C CA . ALA A 1 96 ? -10.799 -6.546 -8.114 1.00 90.62 96 ALA A CA 1
ATOM 745 C C . ALA A 1 96 ? -12.282 -6.272 -8.407 1.00 90.62 96 ALA A C 1
ATOM 747 O O . ALA A 1 96 ? -12.888 -5.364 -7.827 1.00 90.62 96 ALA A O 1
ATOM 748 N N . ASP A 1 97 ? -12.867 -7.073 -9.300 1.00 92.00 97 ASP A N 1
ATOM 749 C CA . ASP A 1 97 ? -14.263 -6.923 -9.716 1.00 92.00 97 ASP A CA 1
ATOM 750 C C . ASP A 1 97 ? -15.221 -6.896 -8.516 1.00 92.00 97 ASP A C 1
ATOM 752 O O . ASP A 1 97 ? -15.131 -7.697 -7.584 1.00 92.00 97 ASP A O 1
ATOM 756 N N . HIS A 1 98 ? -16.153 -5.941 -8.537 1.00 92.19 98 HIS A N 1
ATOM 757 C CA . HIS A 1 98 ? -17.175 -5.740 -7.503 1.00 92.19 98 HIS A CA 1
ATOM 758 C C . HIS A 1 98 ? -16.647 -5.588 -6.057 1.00 92.19 98 HIS A C 1
ATOM 760 O O . HIS A 1 98 ? -17.429 -5.695 -5.110 1.00 92.19 98 HIS A O 1
ATOM 766 N N . PHE A 1 99 ? -15.366 -5.252 -5.844 1.00 95.25 99 PHE A N 1
ATOM 767 C CA . PHE A 1 99 ? -14.743 -5.185 -4.509 1.00 95.25 99 PHE A CA 1
ATOM 768 C C . PHE A 1 99 ? -15.513 -4.331 -3.485 1.00 95.25 99 PHE A C 1
ATOM 770 O O . PHE A 1 99 ? -15.619 -4.694 -2.312 1.00 95.25 99 PHE A O 1
ATOM 777 N N . LYS A 1 100 ? -16.127 -3.221 -3.921 1.00 94.06 100 LYS A N 1
ATOM 778 C CA . LYS A 1 100 ? -16.986 -2.402 -3.052 1.00 94.06 100 LYS A CA 1
ATOM 779 C C . LYS A 1 100 ? -18.190 -3.181 -2.503 1.00 94.06 100 LYS A C 1
ATOM 781 O O . LYS A 1 100 ? -18.492 -3.046 -1.324 1.00 94.06 100 LYS A O 1
ATOM 786 N N . GLN A 1 101 ? -18.838 -4.018 -3.312 1.00 95.94 101 GLN A N 1
ATOM 787 C CA . GLN A 1 101 ? -19.980 -4.824 -2.874 1.00 95.94 101 GLN A CA 1
ATOM 788 C C . GLN A 1 101 ? -19.571 -5.845 -1.804 1.00 95.94 101 GLN A C 1
ATOM 790 O O . GLN A 1 101 ? -20.334 -6.083 -0.871 1.00 95.94 101 GLN A O 1
ATOM 795 N N . ILE A 1 102 ? -18.356 -6.397 -1.892 1.00 94.44 102 ILE A N 1
ATOM 796 C CA . ILE A 1 102 ? -17.796 -7.294 -0.869 1.00 94.44 102 ILE A CA 1
ATOM 797 C C . ILE A 1 102 ? -17.645 -6.542 0.460 1.00 94.44 102 ILE A C 1
ATOM 799 O O . ILE A 1 102 ? -18.149 -7.009 1.480 1.00 94.44 102 ILE A O 1
ATOM 803 N N . ASN A 1 103 ? -17.043 -5.347 0.444 1.00 95.44 103 ASN A N 1
ATOM 804 C CA . ASN A 1 103 ? -16.907 -4.506 1.641 1.00 95.44 103 ASN A CA 1
ATOM 805 C C . ASN A 1 103 ? -18.260 -4.088 2.232 1.00 95.44 103 ASN A C 1
ATOM 807 O O . ASN A 1 103 ? -18.429 -4.124 3.449 1.00 95.44 103 ASN A O 1
ATOM 811 N N . ASP A 1 104 ? -19.223 -3.719 1.387 1.00 96.69 104 ASP A N 1
ATOM 812 C CA . ASP A 1 104 ? -20.549 -3.274 1.822 1.00 96.69 104 ASP A CA 1
ATOM 813 C C . ASP A 1 104 ? -21.405 -4.436 2.380 1.00 96.69 104 ASP A C 1
ATOM 815 O O . ASP A 1 104 ? -22.250 -4.208 3.242 1.00 96.69 104 ASP A O 1
ATOM 819 N N . THR A 1 105 ? -21.185 -5.678 1.920 1.00 96.31 105 THR A N 1
ATOM 820 C CA . THR A 1 105 ? -21.983 -6.864 2.313 1.00 96.31 105 THR A CA 1
ATOM 821 C C . THR A 1 105 ? -21.357 -7.661 3.461 1.00 96.31 105 THR A C 1
ATOM 823 O O . THR A 1 105 ? -22.068 -8.141 4.340 1.00 96.31 105 THR A O 1
ATOM 826 N N . ALA A 1 106 ? -20.032 -7.832 3.450 1.00 93.88 106 ALA A N 1
ATOM 827 C CA . ALA A 1 106 ? -19.285 -8.691 4.377 1.00 93.88 106 ALA A CA 1
ATOM 828 C C . ALA A 1 106 ? -18.298 -7.915 5.276 1.00 93.88 106 ALA A C 1
ATOM 830 O O . ALA A 1 106 ? -17.644 -8.505 6.137 1.00 93.88 106 ALA A O 1
ATOM 831 N N . GLY A 1 107 ? -18.212 -6.592 5.111 1.00 95.25 107 GLY A N 1
ATOM 832 C CA . GLY A 1 107 ? -17.339 -5.714 5.884 1.00 95.25 107 GLY A CA 1
ATOM 833 C C . GLY A 1 107 ? -15.889 -5.683 5.391 1.00 95.25 107 GLY A C 1
ATOM 834 O O . GLY A 1 107 ? -15.406 -6.586 4.708 1.00 95.25 107 GLY A O 1
ATOM 835 N N . HIS A 1 108 ? -15.165 -4.639 5.801 1.00 96.00 108 HIS A N 1
ATOM 836 C CA . HIS A 1 108 ? -13.753 -4.432 5.456 1.00 96.00 108 HIS A CA 1
ATOM 837 C C . HIS A 1 108 ? -12.833 -5.645 5.721 1.00 96.00 108 HIS A C 1
ATOM 839 O O . HIS A 1 108 ? -12.028 -5.938 4.841 1.00 96.00 108 HIS A O 1
ATOM 845 N N . PRO A 1 109 ? -12.961 -6.423 6.823 1.00 95.94 109 PRO A N 1
ATOM 846 C CA . PRO A 1 109 ? -12.107 -7.597 7.039 1.00 95.94 109 PRO A CA 1
ATOM 847 C C . PRO A 1 109 ? -12.244 -8.680 5.956 1.00 95.94 109 PRO A C 1
ATOM 849 O O . PRO A 1 109 ? -11.284 -9.396 5.674 1.00 95.94 109 PRO A O 1
ATOM 852 N N . ALA A 1 110 ? -13.418 -8.800 5.324 1.00 94.06 110 ALA A N 1
ATOM 853 C CA . ALA A 1 110 ? -13.614 -9.704 4.193 1.00 94.06 110 ALA A CA 1
ATOM 854 C C . ALA A 1 110 ? -12.937 -9.167 2.920 1.00 94.06 110 ALA A C 1
ATOM 856 O O . ALA A 1 110 ? -12.322 -9.935 2.180 1.00 94.06 110 ALA A O 1
ATOM 857 N N . GLY A 1 111 ? -12.981 -7.850 2.694 1.00 95.56 111 GLY A N 1
ATOM 858 C CA . GLY A 1 111 ? -12.212 -7.199 1.633 1.00 95.56 111 GLY A CA 1
ATOM 859 C C . GLY A 1 111 ? -10.702 -7.361 1.813 1.00 95.56 111 GLY A C 1
ATOM 860 O O . GLY A 1 111 ? -10.006 -7.731 0.870 1.00 95.56 111 GLY A O 1
ATOM 861 N N . ASP A 1 112 ? -10.198 -7.180 3.033 1.00 95.81 112 ASP A N 1
ATOM 862 C CA . ASP A 1 112 ? -8.786 -7.379 3.374 1.00 95.81 112 ASP A CA 1
ATOM 863 C C . ASP A 1 112 ? -8.329 -8.820 3.082 1.00 95.81 112 ASP A C 1
ATOM 865 O O . ASP A 1 112 ? -7.251 -9.039 2.518 1.00 95.81 112 ASP A O 1
ATOM 869 N N . ALA A 1 113 ? -9.173 -9.814 3.383 1.00 94.62 113 ALA A N 1
ATOM 870 C CA . ALA A 1 113 ? -8.924 -11.210 3.031 1.00 94.62 113 ALA A CA 1
ATOM 871 C C . ALA A 1 113 ? -8.873 -11.433 1.506 1.00 94.62 113 ALA A C 1
ATOM 873 O O . ALA A 1 113 ? -7.972 -12.122 1.023 1.00 94.62 113 ALA A O 1
ATOM 874 N N . VAL A 1 114 ? -9.773 -10.810 0.734 1.00 94.12 114 VAL A N 1
ATOM 875 C CA . VAL A 1 114 ? -9.770 -10.866 -0.742 1.00 94.12 114 VAL A CA 1
ATOM 876 C C . VAL A 1 114 ? -8.507 -10.224 -1.326 1.00 94.12 114 VAL A C 1
ATOM 878 O O . VAL A 1 114 ? -7.842 -10.838 -2.160 1.00 94.12 114 VAL A O 1
ATOM 881 N N . LEU A 1 115 ? -8.109 -9.038 -0.855 1.00 94.38 115 LEU A N 1
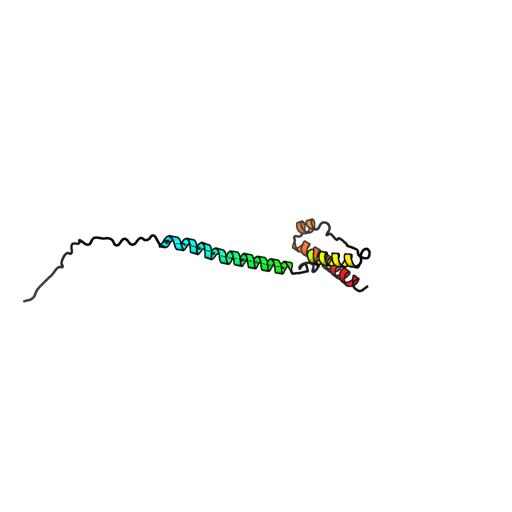ATOM 882 C CA . LEU A 1 115 ? -6.871 -8.379 -1.294 1.00 94.38 115 LEU A CA 1
ATOM 883 C C . LEU A 1 115 ? -5.631 -9.225 -0.974 1.00 94.38 115 LEU A C 1
ATOM 885 O O . LEU A 1 115 ? -4.724 -9.339 -1.801 1.00 94.38 115 LEU A O 1
ATOM 889 N N . THR A 1 116 ? -5.605 -9.867 0.196 1.00 93.75 116 THR A N 1
ATOM 890 C CA . THR A 1 116 ? -4.530 -10.789 0.594 1.00 93.75 116 THR A CA 1
ATOM 891 C C . THR A 1 116 ? -4.473 -12.015 -0.325 1.00 93.75 116 THR A C 1
ATOM 893 O O . THR A 1 116 ? -3.391 -12.392 -0.787 1.00 93.75 116 THR A O 1
ATOM 896 N N . ALA A 1 117 ? -5.631 -12.599 -0.651 1.00 91.62 117 ALA A N 1
ATOM 897 C CA . ALA A 1 117 ? -5.751 -13.747 -1.549 1.00 91.62 117 ALA A CA 1
ATOM 898 C C . ALA A 1 117 ? -5.325 -13.428 -2.994 1.00 91.62 117 ALA A C 1
ATOM 900 O O . ALA A 1 117 ? -4.714 -14.274 -3.641 1.00 91.62 117 ALA A O 1
ATOM 901 N N . ILE A 1 118 ? -5.573 -12.207 -3.483 1.00 90.88 118 ILE A N 1
ATOM 902 C CA . ILE A 1 118 ? -5.084 -11.725 -4.789 1.00 90.88 118 ILE A CA 1
ATOM 903 C C . ILE A 1 118 ? -3.570 -11.443 -4.742 1.00 90.88 118 ILE A C 1
ATOM 905 O O . ILE A 1 118 ? -2.836 -11.760 -5.681 1.00 90.88 118 ILE A O 1
ATOM 909 N N . GLY A 1 119 ? -3.073 -10.861 -3.647 1.00 88.19 119 GLY A N 1
ATOM 910 C CA . GLY A 1 119 ? -1.679 -10.426 -3.529 1.00 88.19 119 GLY A CA 1
ATOM 911 C C . GLY A 1 119 ? -0.654 -11.564 -3.531 1.00 88.19 119 GLY A C 1
ATOM 912 O O . GLY A 1 119 ? 0.429 -11.420 -4.109 1.00 88.19 119 GLY A O 1
ATOM 913 N N . PHE A 1 120 ? -0.978 -12.705 -2.914 1.00 83.19 120 PHE A N 1
ATOM 914 C CA . PHE A 1 120 ? -0.038 -13.822 -2.775 1.00 83.19 120 PHE A CA 1
ATOM 915 C C . PHE A 1 120 ? 0.328 -14.500 -4.120 1.00 83.19 120 PHE A C 1
ATOM 917 O O . PHE A 1 120 ? 1.528 -14.583 -4.409 1.00 83.19 120 PHE A O 1
ATOM 924 N N . PRO A 1 121 ? -0.621 -14.901 -4.996 1.00 83.88 121 PRO A N 1
ATOM 925 C CA . PRO A 1 121 ? -0.307 -15.443 -6.322 1.00 83.88 121 PRO A CA 1
ATOM 926 C C . PRO A 1 121 ? 0.480 -14.466 -7.203 1.00 83.88 121 PRO A C 1
ATOM 928 O 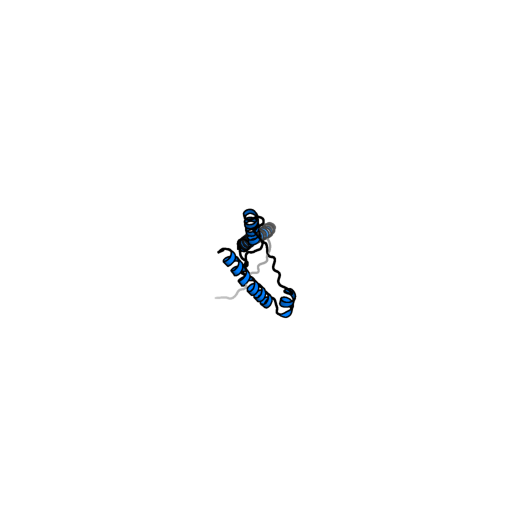O . PRO A 1 121 ? 1.514 -14.839 -7.757 1.00 83.88 121 PRO A O 1
ATOM 931 N N . VAL A 1 122 ? 0.064 -13.192 -7.263 1.00 84.56 122 VAL A N 1
ATOM 932 C CA . VAL A 1 122 ? 0.736 -12.146 -8.063 1.00 84.56 122 VAL A CA 1
ATOM 933 C C . VAL A 1 122 ? 2.207 -11.999 -7.660 1.00 84.56 122 VAL A C 1
ATOM 935 O O . VAL A 1 122 ? 3.090 -11.871 -8.514 1.00 84.56 122 VAL A O 1
ATOM 938 N N . LYS A 1 123 ? 2.499 -12.071 -6.356 1.00 81.81 123 LYS A N 1
ATOM 939 C CA . LYS A 1 123 ? 3.867 -12.052 -5.826 1.00 81.81 123 LYS A CA 1
ATOM 940 C C . LYS A 1 123 ? 4.689 -13.263 -6.286 1.00 81.81 123 LYS A C 1
ATOM 942 O O . LYS A 1 123 ? 5.859 -13.056 -6.613 1.00 81.81 123 LYS A O 1
ATOM 947 N N . SER A 1 124 ? 4.097 -14.464 -6.314 1.00 79.25 124 SER A N 1
ATOM 948 C CA . SER A 1 124 ? 4.760 -15.713 -6.736 1.00 79.25 124 SER A CA 1
ATOM 949 C C . SER A 1 124 ? 5.062 -15.726 -8.233 1.00 79.25 124 SER A C 1
ATOM 951 O O . SER A 1 124 ? 6.215 -15.882 -8.622 1.00 79.25 124 SER A O 1
ATOM 953 N N . MET A 1 125 ? 4.070 -15.421 -9.076 1.00 80.25 125 MET A N 1
ATOM 954 C CA . MET A 1 125 ? 4.253 -15.333 -10.533 1.00 80.25 125 MET A CA 1
ATOM 955 C C . MET A 1 125 ? 5.385 -14.358 -10.888 1.00 80.25 125 MET A C 1
ATOM 957 O O . MET A 1 125 ? 6.238 -14.638 -11.726 1.00 80.25 125 MET A O 1
ATOM 961 N N . CYS A 1 126 ? 5.457 -13.228 -10.176 1.00 72.44 126 CYS A N 1
ATOM 962 C CA 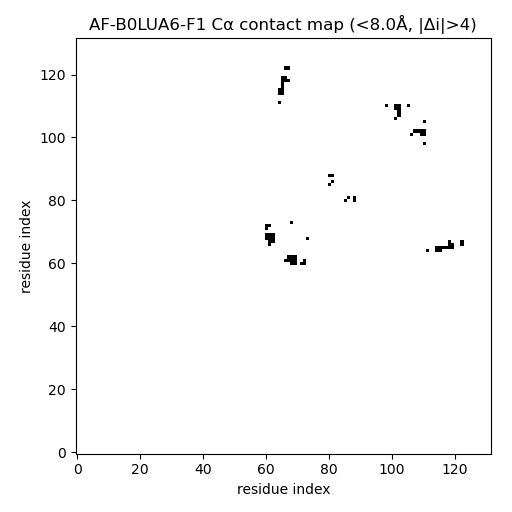. CYS A 1 126 ? 6.527 -12.252 -10.350 1.00 72.44 126 CYS A CA 1
ATOM 963 C C . CYS A 1 126 ? 7.907 -12.717 -9.850 1.00 72.44 126 CYS A C 1
ATOM 965 O O . CYS A 1 126 ? 8.893 -12.073 -10.212 1.00 72.44 126 CYS A O 1
ATOM 967 N N . SER A 1 127 ? 8.030 -13.723 -8.975 1.00 68.69 127 SER A N 1
ATOM 968 C CA . SER A 1 127 ? 9.326 -14.346 -8.647 1.00 68.69 127 SER A CA 1
ATOM 969 C C . SER A 1 127 ? 9.754 -15.380 -9.668 1.00 68.69 127 SER A C 1
ATOM 971 O O . SER A 1 127 ? 10.930 -15.379 -10.023 1.00 68.69 127 SER A O 1
ATOM 973 N N . ASP A 1 128 ? 8.821 -16.181 -10.163 1.00 64.00 128 ASP A N 1
ATOM 974 C CA . ASP A 1 128 ? 9.133 -17.318 -11.028 1.00 64.00 128 ASP A CA 1
ATOM 975 C C . ASP A 1 128 ? 9.578 -16.823 -12.417 1.00 64.00 128 ASP A C 1
ATOM 977 O O . ASP A 1 128 ? 10.597 -17.265 -12.942 1.00 64.00 128 ASP A O 1
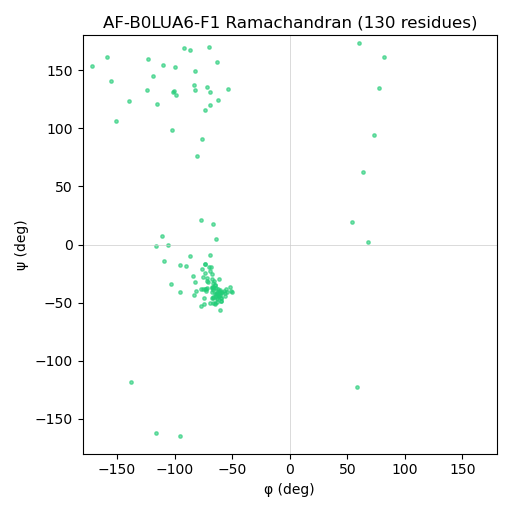ATOM 981 N N . LEU A 1 129 ? 8.955 -15.744 -12.913 1.00 59.94 129 LEU A N 1
ATOM 982 C CA . LEU A 1 129 ? 9.371 -14.980 -14.104 1.00 59.94 129 LEU A CA 1
ATOM 983 C C . LEU A 1 129 ? 10.740 -14.265 -13.986 1.00 59.94 129 LEU A C 1
ATOM 985 O O . LEU A 1 129 ? 11.103 -13.491 -14.867 1.00 59.94 129 LEU A O 1
ATOM 989 N N . ARG A 1 130 ? 11.496 -14.446 -12.893 1.00 56.91 130 ARG A N 1
ATOM 990 C CA . ARG A 1 130 ? 12.903 -13.998 -12.781 1.00 56.91 130 ARG A CA 1
ATOM 991 C C . ARG A 1 130 ? 13.916 -15.143 -12.872 1.00 56.91 130 ARG A C 1
ATOM 993 O O . ARG A 1 130 ? 15.108 -14.877 -12.732 1.00 56.91 130 ARG A O 1
ATOM 1000 N N . GLY A 1 131 ? 13.450 -16.383 -13.024 1.00 46.59 131 GLY A N 1
ATOM 1001 C CA . GLY A 1 131 ? 14.275 -17.588 -13.148 1.00 46.59 131 GLY A CA 1
ATOM 1002 C C . GLY A 1 131 ? 14.248 -18.234 -14.537 1.00 46.59 131 GLY A C 1
ATOM 1003 O O . GLY A 1 131 ? 14.773 -19.334 -14.680 1.00 46.59 131 GLY A O 1
ATOM 1004 N N . CYS A 1 132 ? 13.627 -17.579 -15.522 1.00 37.25 132 CYS A N 1
ATOM 1005 C CA . CYS A 1 132 ? 13.634 -17.930 -16.944 1.00 37.25 132 CYS A CA 1
ATOM 1006 C C . CYS A 1 132 ? 14.245 -16.769 -17.738 1.00 37.25 132 CYS A C 1
ATOM 1008 O O . CYS A 1 132 ? 14.018 -15.613 -17.307 1.00 37.25 132 CYS A O 1
#

Sequence (132 aa):
MRLPRATQPVRDERENPSMNSVPRQQARIGQRALLLTTAALPLTGWAVHAAALHKQLAATRRDPLTGLLRRDAYTTRARRILARHGDDAAVIMVDADHFKQINDTAGHPAGDAVLTAIGFPVKSMCSDLRGC

Secondary structure (DSSP, 8-state):
-------PPPP------------TTGGGHHHHHHHHHHHHHHHHHHHHHHHHHHHHHHH--B-TTT-SBPHHHHHHHHHHHHHHHGGG--------TTHHHHHHHH-HHHHHHHHHHHHHHHHHHHHHTT--